Protein AF-A0A6L8KG53-F1 (afdb_monomer_lite)

pLDDT: mean 87.65, std 14.07, range [40.31, 98.44]

Secondary structure (DSSP, 8-state):
----------PPEEEEEETTEEEEESSPPPTTSEEEEEPPPPPPPPPTTHHHHHHHHHHHHHHHHHHHHHHHHHHHHHHHHHHHHHHHHHHHHHHHHHHHHHHHHHHHH--GGGHHHHHHHHHHHHHHHHHHS--

Structure (mmCIF, N/CA/C/O backbone):
data_AF-A0A6L8KG53-F1
#
_entry.id   AF-A0A6L8KG53-F1
#
loop_
_atom_site.group_PDB
_atom_site.id
_atom_site.type_symbol
_atom_site.label_atom_id
_atom_site.label_alt_id
_atom_site.label_comp_id
_atom_site.label_asym_id
_atom_site.label_entity_id
_atom_site.label_seq_id
_atom_site.pdbx_PDB_ins_code
_atom_site.Cartn_x
_atom_site.Cartn_y
_atom_site.Cartn_z
_atom_site.occupancy
_atom_site.B_iso_or_equiv
_atom_site.auth_seq_id
_atom_site.auth_comp_id
_atom_site.auth_asym_id
_atom_site.auth_atom_id
_atom_site.pdbx_PDB_model_num
ATOM 1 N N . MET A 1 1 ? 30.470 -4.915 -11.341 1.00 40.31 1 MET A N 1
ATOM 2 C CA . MET A 1 1 ? 29.392 -5.360 -12.250 1.00 40.31 1 MET A CA 1
ATOM 3 C C . MET A 1 1 ? 30.040 -5.609 -13.603 1.00 40.31 1 MET A C 1
ATOM 5 O O . MET A 1 1 ? 30.378 -4.655 -14.287 1.00 40.31 1 MET A O 1
ATOM 9 N N . ASN A 1 2 ? 30.390 -6.866 -13.885 1.00 41.69 2 ASN A N 1
ATOM 10 C CA . ASN A 1 2 ? 31.218 -7.238 -15.033 1.00 41.69 2 ASN A CA 1
ATOM 11 C C . ASN A 1 2 ? 30.305 -7.420 -16.252 1.00 41.69 2 ASN A C 1
ATOM 13 O O . ASN A 1 2 ? 29.475 -8.327 -16.261 1.00 41.69 2 ASN A O 1
ATOM 17 N N . ILE A 1 3 ? 30.403 -6.527 -17.236 1.00 50.78 3 ILE A N 1
ATOM 18 C CA . ILE A 1 3 ? 29.637 -6.622 -18.482 1.00 50.78 3 ILE A CA 1
ATOM 19 C C . ILE A 1 3 ? 30.263 -7.751 -19.307 1.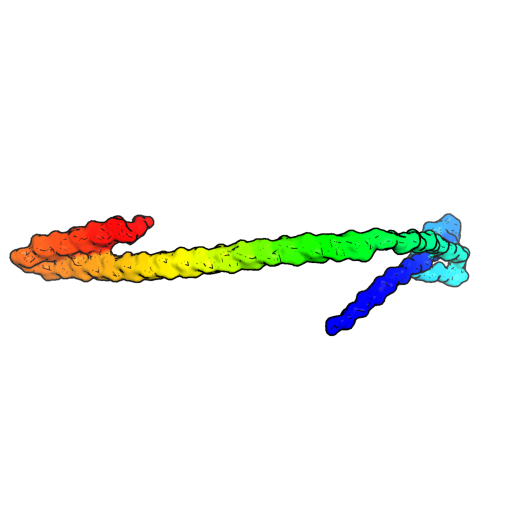00 50.78 3 ILE A C 1
ATOM 21 O O . ILE A 1 3 ? 31.326 -7.582 -19.899 1.00 50.78 3 ILE A O 1
ATOM 25 N N . LEU A 1 4 ? 29.620 -8.920 -19.311 1.00 46.38 4 LEU A N 1
ATOM 26 C CA . LEU A 1 4 ? 29.907 -9.994 -20.258 1.00 46.38 4 LEU A CA 1
ATOM 27 C C . LEU A 1 4 ? 29.432 -9.538 -21.640 1.00 46.38 4 LEU A C 1
ATOM 29 O O . LEU A 1 4 ? 28.239 -9.532 -21.934 1.00 46.38 4 LEU A O 1
ATOM 33 N N . ILE A 1 5 ? 30.381 -9.126 -22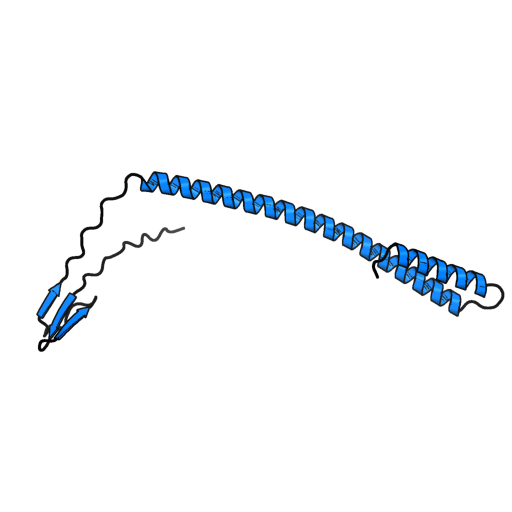.478 1.00 51.16 5 ILE A N 1
ATOM 34 C CA . ILE A 1 5 ? 30.160 -8.971 -23.914 1.00 51.16 5 ILE A CA 1
ATOM 35 C C . ILE A 1 5 ? 29.972 -10.385 -24.469 1.00 51.16 5 ILE A C 1
ATOM 37 O O . ILE A 1 5 ? 30.939 -11.123 -24.645 1.00 51.16 5 ILE A O 1
ATOM 41 N N . VAL A 1 6 ? 28.725 -10.781 -24.718 1.00 45.72 6 VAL A N 1
ATOM 42 C CA . VAL A 1 6 ? 28.437 -11.960 -25.537 1.00 45.72 6 VAL A CA 1
ATOM 43 C C . VAL A 1 6 ? 28.701 -11.548 -26.979 1.00 45.72 6 VAL A C 1
ATOM 45 O O . VAL A 1 6 ? 27.850 -10.955 -27.639 1.00 45.72 6 VAL A O 1
ATOM 48 N N . ALA A 1 7 ? 29.917 -11.804 -27.457 1.00 44.88 7 ALA A N 1
ATOM 49 C CA . ALA A 1 7 ? 30.159 -11.850 -28.887 1.00 44.88 7 ALA A CA 1
ATOM 50 C C . ALA A 1 7 ? 29.280 -12.978 -29.441 1.00 44.88 7 ALA A C 1
ATOM 52 O O . ALA A 1 7 ? 29.453 -14.140 -29.072 1.00 44.88 7 ALA A O 1
ATOM 53 N N . ALA A 1 8 ? 28.304 -12.636 -30.280 1.00 49.50 8 ALA A N 1
ATOM 54 C CA . ALA A 1 8 ? 27.582 -13.622 -31.062 1.00 49.50 8 ALA A CA 1
ATOM 55 C C . ALA A 1 8 ? 28.586 -14.250 -32.038 1.00 49.50 8 ALA A C 1
ATOM 57 O O . ALA A 1 8 ? 28.839 -13.717 -33.116 1.00 49.50 8 ALA A O 1
ATOM 58 N N . LEU A 1 9 ? 29.215 -15.353 -31.633 1.00 49.53 9 LEU A N 1
ATOM 59 C CA . LEU A 1 9 ? 29.895 -16.242 -32.561 1.00 49.53 9 LEU A CA 1
ATOM 60 C C . LEU A 1 9 ? 28.790 -16.825 -33.442 1.00 49.53 9 LEU A C 1
ATOM 62 O O . LEU A 1 9 ? 28.076 -17.732 -33.022 1.00 49.53 9 LEU A O 1
ATOM 66 N N . ALA A 1 10 ? 28.592 -16.252 -34.629 1.00 56.72 10 ALA A N 1
ATOM 67 C CA . ALA A 1 10 ? 27.838 -16.917 -35.677 1.00 56.72 10 ALA A CA 1
ATOM 68 C C . ALA A 1 10 ? 28.544 -18.256 -35.932 1.00 56.72 10 ALA A C 1
ATOM 70 O O . ALA A 1 10 ? 29.658 -18.283 -36.457 1.00 56.72 10 ALA A O 1
ATOM 71 N N . GLY A 1 11 ? 27.954 -19.349 -35.444 1.00 61.41 11 GLY A N 1
ATOM 72 C CA . GLY A 1 11 ? 28.489 -20.688 -35.640 1.00 61.41 11 GLY A CA 1
ATOM 73 C C . GLY A 1 11 ? 28.554 -20.987 -37.133 1.00 61.41 11 GLY A C 1
ATOM 74 O O . GLY A 1 11 ? 27.612 -20.697 -37.869 1.00 61.41 11 GLY A O 1
ATOM 75 N N . ALA A 1 12 ? 29.682 -21.520 -37.593 1.00 70.25 12 ALA A N 1
ATOM 76 C CA . ALA A 1 12 ? 29.793 -22.006 -38.958 1.00 70.25 12 ALA A CA 1
ATOM 77 C C . ALA A 1 12 ? 28.829 -23.191 -39.129 1.00 70.25 12 ALA A C 1
ATOM 79 O O . ALA A 1 12 ? 28.967 -24.195 -38.434 1.00 70.25 12 ALA A O 1
ATOM 80 N N . VAL A 1 13 ? 27.855 -23.074 -40.036 1.00 81.38 13 VAL A N 1
ATOM 81 C CA . VAL A 1 13 ? 26.943 -24.179 -40.353 1.00 81.38 13 VAL A CA 1
ATOM 82 C C . VAL A 1 13 ? 27.619 -25.061 -41.397 1.00 81.38 13 VAL A C 1
ATOM 84 O O . VAL A 1 13 ? 27.896 -24.627 -42.517 1.00 81.38 13 VAL A O 1
ATOM 87 N N . TYR A 1 14 ? 27.889 -26.310 -41.044 1.00 81.81 14 TYR A N 1
ATOM 88 C CA . TYR A 1 14 ? 28.493 -27.294 -41.932 1.00 81.81 14 TYR A CA 1
ATOM 89 C C . TYR A 1 14 ? 27.403 -28.066 -42.665 1.00 81.81 14 TYR A C 1
ATOM 91 O O . TYR A 1 14 ? 26.493 -28.623 -42.053 1.00 81.81 14 TYR A O 1
ATOM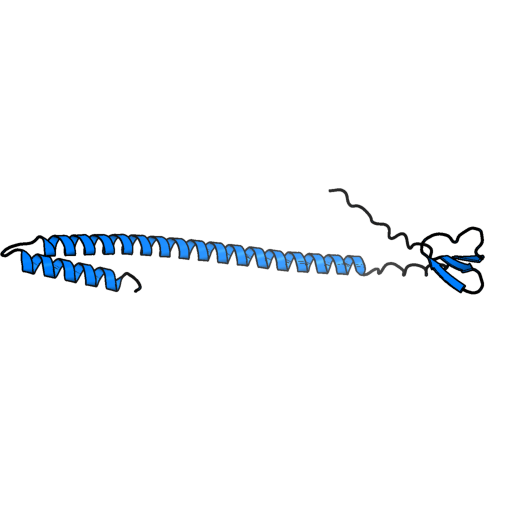 99 N N . LYS A 1 15 ? 27.513 -28.131 -43.990 1.00 85.81 15 LYS A N 1
ATOM 100 C CA . LYS A 1 15 ? 26.722 -29.025 -44.832 1.00 85.81 15 LYS A CA 1
ATOM 101 C C . LYS A 1 15 ? 27.532 -30.296 -45.070 1.00 85.81 15 LYS A C 1
ATOM 103 O O . LYS A 1 15 ? 28.586 -30.244 -45.704 1.00 85.81 15 LYS A O 1
ATOM 108 N N . CYS A 1 16 ? 27.031 -31.422 -44.581 1.00 86.50 16 CYS A N 1
ATOM 109 C CA . CYS A 1 16 ? 27.657 -32.733 -44.690 1.00 86.50 16 CYS A CA 1
ATOM 110 C C . CYS A 1 16 ? 26.882 -33.596 -45.687 1.00 86.50 16 CYS A C 1
ATOM 112 O O . CYS A 1 16 ? 25.663 -33.714 -45.576 1.00 86.50 16 CYS A O 1
ATOM 114 N N . ALA A 1 17 ? 27.572 -34.220 -46.639 1.00 85.06 17 ALA A N 1
ATOM 115 C CA . ALA A 1 17 ? 26.999 -35.229 -47.523 1.00 85.06 17 ALA A CA 1
ATOM 116 C C . ALA A 1 17 ? 27.587 -36.613 -47.203 1.00 85.06 17 ALA A C 1
ATOM 118 O O . ALA A 1 17 ? 28.802 -36.803 -47.284 1.00 85.06 17 ALA A O 1
ATOM 119 N N . VAL A 1 18 ? 26.721 -37.566 -46.843 1.00 83.00 18 VAL A N 1
ATOM 120 C CA . VAL A 1 18 ? 27.062 -38.974 -46.567 1.00 83.00 18 VAL A CA 1
ATOM 121 C C . VAL A 1 18 ? 26.040 -39.863 -47.270 1.00 83.00 18 VAL A C 1
ATOM 123 O O . VAL A 1 18 ? 24.840 -39.667 -47.087 1.00 83.00 18 VAL A O 1
ATOM 126 N N . ASP A 1 19 ? 26.491 -40.804 -48.102 1.00 78.75 19 ASP A N 1
ATOM 127 C CA . ASP A 1 19 ? 25.637 -41.757 -48.838 1.00 78.75 19 ASP A CA 1
ATOM 128 C C . ASP A 1 19 ? 24.461 -41.103 -49.598 1.00 78.75 19 ASP A C 1
ATOM 130 O O . ASP A 1 19 ? 23.336 -41.603 -49.616 1.00 78.75 19 ASP A O 1
ATOM 134 N N . GLY A 1 20 ? 24.699 -39.927 -50.189 1.00 79.44 20 GLY A N 1
ATOM 135 C CA . GLY A 1 20 ? 23.685 -39.157 -50.921 1.00 79.44 20 GLY A CA 1
ATOM 136 C C . GLY A 1 20 ? 22.686 -38.387 -50.043 1.00 79.44 20 GLY A C 1
ATOM 137 O O . GLY A 1 20 ? 21.828 -37.687 -50.579 1.00 79.44 20 GLY A O 1
ATOM 138 N N . LYS A 1 21 ? 22.798 -38.457 -48.709 1.00 82.06 21 LYS A N 1
ATOM 139 C CA . LYS A 1 21 ? 22.000 -37.666 -47.759 1.00 82.06 21 LYS A CA 1
ATOM 140 C C . LYS A 1 21 ? 22.762 -36.418 -47.328 1.00 82.06 21 LYS A C 1
ATOM 142 O O . LYS A 1 21 ? 23.936 -36.495 -46.976 1.00 82.06 21 LYS A O 1
ATOM 147 N N . ILE A 1 22 ? 22.073 -35.279 -47.333 1.00 86.75 22 ILE A N 1
ATOM 148 C CA . ILE A 1 22 ? 22.611 -33.988 -46.894 1.00 86.75 22 ILE A CA 1
ATOM 149 C C . ILE A 1 22 ? 22.090 -33.691 -45.487 1.00 86.75 22 ILE A C 1
ATOM 151 O O . ILE A 1 22 ? 20.879 -33.674 -45.273 1.00 86.75 22 ILE A O 1
ATOM 155 N N . SER A 1 23 ? 22.992 -33.417 -44.550 1.00 82.44 23 SER A N 1
ATOM 156 C CA . SER A 1 23 ? 22.675 -32.923 -43.209 1.00 82.44 23 SER A CA 1
ATOM 157 C C . SER A 1 23 ? 23.374 -31.591 -42.945 1.00 82.44 23 SER A C 1
ATOM 159 O O . SER A 1 23 ? 24.448 -31.319 -43.482 1.00 82.44 23 SER A O 1
ATOM 161 N N . TYR A 1 24 ? 22.743 -30.744 -42.134 1.00 85.00 24 TYR A N 1
ATOM 162 C CA . TYR A 1 24 ? 23.301 -29.468 -41.689 1.00 85.00 24 TYR A CA 1
ATOM 163 C C . TYR A 1 24 ? 23.559 -29.552 -40.188 1.00 85.00 24 TYR A C 1
ATOM 165 O O . TYR A 1 24 ? 22.720 -30.068 -39.450 1.00 85.00 24 TYR A O 1
ATOM 173 N N . SER A 1 25 ? 24.729 -29.102 -39.753 1.00 78.50 25 SER A N 1
ATOM 174 C CA . SER A 1 25 ? 25.190 -29.245 -38.375 1.00 78.50 25 SER A CA 1
ATOM 175 C C . SER A 1 25 ? 26.048 -28.052 -37.978 1.00 78.50 25 SER A C 1
ATOM 177 O O . SER A 1 25 ? 26.837 -27.566 -38.783 1.00 78.50 25 SER A O 1
ATOM 179 N N . ASP A 1 26 ? 25.950 -27.633 -36.719 1.00 78.56 26 ASP A N 1
ATOM 180 C CA . ASP A 1 26 ? 26.851 -26.634 -36.124 1.00 78.56 26 ASP A CA 1
ATOM 181 C C . ASP A 1 26 ? 28.180 -27.260 -35.649 1.00 78.56 26 ASP A C 1
ATOM 183 O O . ASP A 1 26 ? 29.081 -26.580 -35.161 1.00 78.56 26 ASP A O 1
ATOM 187 N N . VAL A 1 27 ? 28.310 -28.582 -35.799 1.00 80.00 27 VAL A N 1
ATOM 188 C CA . VAL A 1 27 ? 29.513 -29.376 -35.519 1.00 80.00 27 VAL A CA 1
ATOM 189 C C . VAL A 1 27 ? 30.149 -29.817 -36.845 1.00 80.00 27 VAL A C 1
ATOM 191 O O . VAL A 1 27 ? 29.399 -30.225 -37.741 1.00 80.00 27 VAL A O 1
ATOM 194 N N . PRO A 1 28 ? 31.494 -29.791 -36.980 1.00 80.81 28 PRO A N 1
ATOM 195 C CA . PRO A 1 28 ? 32.187 -30.270 -38.173 1.00 80.81 28 PRO A CA 1
ATOM 196 C C . PRO A 1 28 ? 31.760 -31.683 -38.583 1.00 80.81 28 PRO A C 1
ATOM 198 O O . PRO A 1 28 ? 31.539 -32.552 -37.738 1.00 80.81 28 PRO A O 1
ATOM 201 N N . CYS A 1 29 ? 31.664 -31.921 -39.891 1.00 82.62 29 CYS A N 1
ATOM 202 C CA . CYS A 1 29 ? 31.292 -33.226 -40.425 1.00 82.62 29 CYS A CA 1
ATOM 203 C C . CYS A 1 29 ? 32.308 -34.312 -40.032 1.00 82.62 29 CYS A C 1
ATOM 205 O O . CYS A 1 29 ? 33.506 -34.049 -39.924 1.00 82.62 29 CYS A O 1
ATOM 207 N N . ALA A 1 30 ? 31.838 -35.552 -39.872 1.00 80.12 30 ALA A N 1
ATOM 208 C CA . ALA A 1 30 ? 32.717 -36.705 -39.685 1.00 80.12 30 ALA A CA 1
ATOM 209 C C . ALA A 1 30 ? 33.688 -36.855 -40.874 1.00 80.12 30 ALA A C 1
ATOM 211 O O . ALA A 1 30 ? 33.335 -36.526 -42.004 1.00 80.12 30 ALA A O 1
ATOM 212 N N . ALA A 1 31 ? 34.887 -37.399 -40.639 1.00 74.12 31 ALA A N 1
ATOM 213 C CA . ALA A 1 31 ? 35.951 -37.496 -41.650 1.00 74.12 31 ALA A 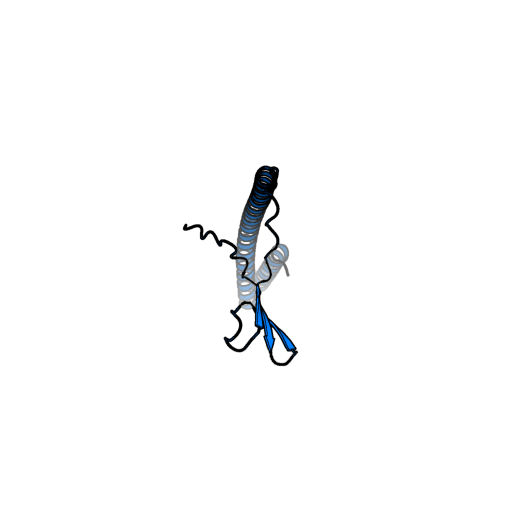CA 1
ATOM 214 C C . ALA A 1 31 ? 35.572 -38.296 -42.915 1.00 74.12 31 ALA A C 1
ATOM 216 O O . ALA A 1 31 ? 36.233 -38.170 -43.940 1.00 74.12 31 ALA A O 1
ATOM 217 N N . SER A 1 32 ? 34.516 -39.114 -42.853 1.00 72.00 32 SER A N 1
ATOM 218 C CA . SER A 1 32 ? 33.984 -39.884 -43.982 1.00 72.00 32 SER A CA 1
ATOM 219 C C . SER A 1 32 ? 32.965 -39.119 -44.841 1.00 72.00 32 SER A C 1
ATOM 221 O O . SER A 1 32 ? 32.517 -39.641 -45.858 1.00 72.00 32 SER A O 1
ATOM 223 N N . ALA A 1 33 ? 32.575 -37.906 -44.442 1.00 75.12 33 ALA A N 1
ATOM 224 C CA . ALA A 1 33 ? 31.577 -37.087 -45.119 1.00 75.12 33 ALA A CA 1
ATOM 225 C C . ALA A 1 33 ? 32.221 -36.032 -46.029 1.00 75.12 33 ALA A C 1
ATOM 227 O O . ALA A 1 33 ? 33.228 -35.419 -45.675 1.00 75.12 33 ALA A O 1
ATOM 228 N N . THR A 1 34 ? 31.595 -35.732 -47.171 1.00 76.88 34 THR A N 1
ATOM 229 C CA . THR A 1 34 ? 31.962 -34.539 -47.951 1.00 76.88 34 THR A CA 1
ATOM 230 C C . THR A 1 34 ? 31.393 -33.302 -47.255 1.00 76.88 34 THR A C 1
ATOM 232 O O . THR A 1 34 ? 30.175 -33.169 -47.133 1.00 76.88 34 THR A O 1
ATOM 235 N N . ALA A 1 35 ? 32.267 -32.417 -46.774 1.00 78.88 35 ALA A N 1
ATOM 236 C CA . ALA A 1 35 ? 31.897 -31.239 -45.995 1.00 78.88 35 ALA A CA 1
ATOM 237 C C . ALA A 1 35 ? 32.045 -29.951 -46.814 1.00 78.88 35 ALA A C 1
ATOM 239 O O . ALA A 1 35 ? 33.076 -29.726 -47.445 1.00 78.88 35 ALA A O 1
ATOM 240 N N . SER A 1 36 ? 31.047 -29.072 -46.747 1.00 76.62 36 SER A N 1
ATOM 241 C CA . SER A 1 36 ? 31.170 -27.677 -47.179 1.00 76.62 36 SER A CA 1
ATOM 242 C C . SER A 1 36 ? 30.669 -26.756 -46.075 1.00 76.62 36 SER A C 1
ATOM 244 O O . SER A 1 36 ? 29.549 -26.932 -45.591 1.00 76.62 36 SER A O 1
ATOM 246 N N . THR A 1 37 ? 31.475 -25.773 -45.688 1.00 78.12 37 THR A N 1
ATOM 247 C CA . THR A 1 37 ? 31.066 -24.744 -44.729 1.00 78.12 37 THR A CA 1
ATOM 248 C C . THR A 1 37 ? 30.187 -23.719 -45.431 1.00 78.12 37 THR A C 1
ATOM 250 O O . THR A 1 37 ? 30.560 -23.204 -46.484 1.00 78.12 37 THR A O 1
ATOM 253 N N . LEU A 1 38 ? 29.020 -23.424 -44.862 1.00 77.00 38 LEU A N 1
ATOM 254 C CA . LEU A 1 38 ? 28.213 -22.297 -45.308 1.00 77.00 38 LEU A CA 1
ATOM 255 C C . LEU A 1 38 ? 28.808 -21.015 -44.728 1.00 77.00 38 LEU A C 1
ATOM 257 O O . LEU A 1 38 ? 28.944 -20.887 -43.509 1.00 77.00 38 LEU A O 1
ATOM 261 N N . GLU A 1 39 ? 29.155 -20.066 -45.594 1.00 75.62 39 GLU A N 1
ATOM 262 C CA . GLU A 1 39 ? 29.535 -18.731 -45.143 1.00 75.62 39 GLU A CA 1
ATOM 263 C C . GLU A 1 39 ? 28.321 -18.034 -44.531 1.00 75.62 39 GLU A C 1
ATOM 265 O O . GLU A 1 39 ? 27.253 -17.937 -45.144 1.00 75.62 39 GLU A O 1
ATOM 270 N N . ALA A 1 40 ? 28.490 -17.547 -43.303 1.00 73.94 40 ALA A N 1
ATOM 271 C CA . ALA A 1 40 ? 27.511 -16.661 -42.706 1.00 73.94 40 ALA A CA 1
ATOM 272 C C . ALA A 1 40 ? 27.500 -15.338 -43.491 1.00 73.94 40 ALA A C 1
ATOM 274 O O . ALA A 1 40 ? 28.572 -14.812 -43.811 1.00 73.94 40 ALA A O 1
ATOM 275 N N . PRO A 1 41 ? 26.318 -14.775 -43.795 1.00 78.31 41 PRO A N 1
ATOM 276 C CA . PRO A 1 41 ? 26.248 -13.470 -44.431 1.00 78.31 41 PRO A CA 1
ATOM 277 C C . PRO A 1 41 ? 26.934 -12.426 -43.546 1.00 78.31 41 PRO A C 1
ATOM 279 O O . PRO A 1 41 ? 26.826 -12.468 -42.317 1.00 78.31 41 PRO A O 1
ATOM 282 N N . ALA A 1 42 ? 27.636 -11.482 -44.177 1.00 79.50 42 ALA A N 1
ATOM 283 C CA . ALA A 1 42 ? 28.286 -10.393 -43.462 1.00 79.50 42 ALA A CA 1
ATOM 284 C C . ALA A 1 42 ? 27.264 -9.637 -42.601 1.00 79.50 42 ALA A C 1
ATOM 286 O O . ALA A 1 42 ? 26.144 -9.359 -43.041 1.00 79.50 42 ALA A O 1
ATOM 287 N N . ALA A 1 43 ? 27.657 -9.304 -41.370 1.00 79.19 43 ALA A N 1
ATOM 288 C CA . ALA A 1 43 ? 26.811 -8.517 -40.489 1.00 79.19 43 ALA A CA 1
ATOM 289 C C . ALA A 1 43 ? 26.468 -7.169 -41.155 1.00 79.19 43 ALA A C 1
ATOM 291 O O . ALA A 1 43 ? 27.337 -6.562 -41.792 1.00 79.19 43 ALA A O 1
ATOM 292 N N . PRO A 1 44 ? 25.221 -6.684 -41.015 1.00 83.69 44 PRO A N 1
ATOM 293 C CA . PRO A 1 44 ? 24.851 -5.379 -41.537 1.00 83.69 44 PRO A CA 1
ATOM 294 C C . PRO A 1 44 ? 25.689 -4.277 -40.868 1.00 83.69 44 PRO A C 1
ATOM 296 O O . PRO A 1 44 ? 26.095 -4.426 -39.709 1.00 83.69 44 PRO A O 1
ATOM 299 N N . PRO A 1 45 ? 25.949 -3.160 -41.571 1.00 84.06 45 PRO A N 1
ATOM 300 C CA . PRO A 1 45 ? 26.690 -2.047 -40.998 1.00 84.06 45 PRO A CA 1
ATOM 301 C C . PRO A 1 45 ? 25.948 -1.475 -39.779 1.00 84.06 45 PRO A C 1
ATOM 303 O O . PRO A 1 45 ? 24.714 -1.498 -39.738 1.00 84.06 45 PRO A O 1
ATOM 306 N N . PRO A 1 46 ? 26.680 -0.949 -38.781 1.00 83.25 46 PRO A N 1
ATOM 307 C CA . PRO A 1 46 ? 26.065 -0.386 -37.589 1.00 83.25 46 PRO A CA 1
ATOM 308 C C . PRO A 1 46 ? 25.173 0.806 -37.953 1.00 83.25 46 PRO A C 1
ATOM 310 O O . PRO A 1 46 ? 25.592 1.704 -38.683 1.00 83.25 46 PRO A O 1
ATOM 313 N N . ASP A 1 47 ? 23.953 0.830 -37.412 1.00 88.19 47 ASP A N 1
ATOM 314 C CA . ASP A 1 47 ? 23.039 1.960 -37.585 1.00 88.19 47 ASP A CA 1
ATOM 315 C C . ASP A 1 47 ? 23.591 3.200 -36.849 1.00 88.19 47 ASP A C 1
ATOM 317 O O . ASP A 1 47 ? 23.708 3.180 -35.616 1.00 88.19 47 ASP A O 1
ATOM 321 N N . PRO A 1 48 ? 23.897 4.307 -37.555 1.00 88.12 48 PRO A N 1
ATOM 322 C CA . PRO A 1 48 ? 24.399 5.525 -36.923 1.00 88.12 48 PRO A CA 1
ATOM 323 C C . PRO A 1 48 ? 23.387 6.152 -35.948 1.00 88.12 48 PRO A C 1
ATOM 325 O O . PRO A 1 48 ? 23.780 6.876 -35.031 1.00 88.12 48 PRO A O 1
ATOM 328 N N . ALA A 1 49 ? 22.087 5.869 -36.098 1.00 92.00 49 ALA A N 1
ATOM 329 C CA . ALA A 1 49 ? 21.036 6.365 -35.214 1.00 92.00 49 ALA A CA 1
ATOM 330 C C . ALA A 1 49 ? 20.830 5.505 -33.954 1.00 92.00 49 ALA A C 1
ATOM 332 O O . ALA A 1 49 ? 20.144 5.954 -33.025 1.00 92.00 49 ALA A O 1
ATOM 333 N N . ALA A 1 50 ? 21.441 4.318 -33.866 1.00 90.38 50 ALA A N 1
ATOM 334 C CA . ALA A 1 50 ? 21.224 3.369 -32.773 1.00 90.38 50 ALA A CA 1
ATOM 335 C C . ALA A 1 50 ? 21.505 3.990 -31.395 1.00 90.38 50 ALA A C 1
ATOM 337 O O . ALA A 1 50 ? 20.700 3.863 -30.471 1.00 90.38 50 ALA A O 1
ATOM 338 N N . GLY A 1 51 ? 22.599 4.749 -31.267 1.00 92.94 51 GLY A N 1
ATOM 339 C CA . GLY A 1 51 ? 22.953 5.426 -30.016 1.00 92.94 51 GLY A CA 1
ATOM 340 C C . GLY A 1 51 ? 21.944 6.505 -29.604 1.00 92.94 51 GLY A C 1
ATOM 341 O O . GLY A 1 51 ? 21.595 6.618 -28.428 1.00 92.94 51 GLY A O 1
ATOM 342 N N . ALA A 1 52 ? 21.427 7.280 -30.562 1.00 94.38 52 ALA A N 1
ATOM 343 C CA . ALA A 1 52 ? 20.408 8.296 -30.295 1.00 94.38 52 ALA A CA 1
ATOM 344 C C . ALA A 1 52 ? 19.066 7.659 -29.906 1.00 94.38 52 ALA A C 1
ATOM 346 O O . ALA A 1 52 ? 18.395 8.122 -28.981 1.00 94.38 52 ALA A O 1
ATOM 347 N N . THR A 1 53 ? 18.689 6.569 -30.576 1.00 95.31 53 THR A N 1
ATOM 348 C CA . THR A 1 53 ? 17.492 5.788 -30.251 1.00 95.31 53 THR A CA 1
ATOM 349 C C . THR A 1 53 ? 17.586 5.173 -28.859 1.00 95.31 53 THR A C 1
ATOM 351 O O . THR A 1 53 ? 16.652 5.343 -28.077 1.00 95.31 53 THR A O 1
ATOM 354 N N . LEU A 1 54 ? 18.725 4.577 -28.498 1.00 95.88 54 LEU A N 1
ATOM 355 C CA . LEU A 1 54 ? 18.943 4.023 -27.162 1.00 95.88 54 LEU A CA 1
ATOM 356 C C . LEU A 1 54 ? 18.801 5.094 -26.072 1.00 95.88 54 LEU A C 1
ATOM 358 O O . LEU A 1 54 ? 18.081 4.891 -25.098 1.00 95.88 54 LEU A O 1
ATOM 362 N N . ARG A 1 55 ? 19.410 6.273 -26.255 1.00 96.75 55 ARG A N 1
ATOM 363 C CA . ARG A 1 55 ? 19.281 7.387 -25.296 1.00 96.75 55 ARG A CA 1
ATOM 364 C C . ARG A 1 55 ? 17.834 7.858 -25.137 1.00 96.75 55 ARG A C 1
ATOM 366 O O . ARG A 1 55 ? 17.409 8.174 -24.026 1.00 96.75 55 ARG A O 1
ATOM 373 N N . ARG A 1 56 ? 17.058 7.900 -26.228 1.00 97.12 56 ARG A N 1
ATOM 374 C CA . ARG A 1 56 ? 15.621 8.228 -26.170 1.00 97.12 56 ARG A CA 1
ATOM 375 C C . ARG A 1 56 ? 14.837 7.179 -25.386 1.00 97.12 56 ARG A C 1
ATOM 377 O O . ARG A 1 56 ? 14.037 7.556 -24.534 1.00 97.12 56 ARG A O 1
ATOM 384 N N . GLN A 1 57 ? 15.092 5.898 -25.640 1.00 97.44 57 GLN A N 1
ATOM 385 C CA . GLN A 1 57 ? 14.443 4.793 -24.932 1.00 97.44 57 GLN A CA 1
ATOM 386 C C . GLN A 1 57 ? 14.776 4.808 -23.436 1.00 97.44 57 GLN A C 1
ATOM 388 O O . GLN A 1 57 ? 13.872 4.707 -22.615 1.00 97.44 57 GLN A O 1
ATOM 393 N N . GLN A 1 58 ? 16.043 5.030 -23.074 1.00 98.12 58 GLN A N 1
ATOM 394 C CA . GLN A 1 58 ? 16.472 5.176 -21.678 1.00 98.12 58 GLN A CA 1
ATOM 395 C C . GLN A 1 58 ? 15.741 6.329 -20.987 1.00 98.12 58 GLN A C 1
ATOM 397 O O . GLN A 1 58 ? 15.149 6.141 -19.930 1.00 98.12 58 GLN A O 1
ATOM 402 N N . LYS A 1 59 ? 15.675 7.504 -21.627 1.00 98.12 59 LYS A N 1
ATOM 403 C CA . LYS A 1 59 ? 14.939 8.649 -21.076 1.00 98.12 59 LYS A CA 1
ATOM 404 C C . LYS A 1 59 ? 13.453 8.338 -20.878 1.00 98.12 59 LYS A C 1
ATOM 406 O O . LYS A 1 59 ? 12.870 8.763 -19.886 1.00 98.12 59 LYS A O 1
ATOM 411 N N . GLN A 1 60 ? 12.824 7.628 -21.813 1.00 98.12 60 GLN A N 1
ATOM 412 C CA . GLN A 1 60 ? 11.424 7.217 -21.676 1.00 98.12 60 GLN A CA 1
ATOM 413 C C . GLN A 1 60 ? 11.239 6.230 -20.519 1.00 98.12 60 GLN A C 1
ATOM 415 O O . GLN A 1 60 ? 10.318 6.406 -19.724 1.00 98.12 60 GLN A O 1
ATOM 420 N N . ALA A 1 61 ? 12.132 5.247 -20.386 1.00 98.12 61 ALA A N 1
ATOM 421 C CA . ALA A 1 61 ? 12.116 4.299 -19.280 1.00 98.12 61 ALA A CA 1
ATOM 422 C C . ALA A 1 61 ? 12.260 5.014 -17.926 1.00 98.12 61 ALA A C 1
ATOM 424 O O . ALA A 1 61 ? 11.432 4.805 -17.042 1.00 98.12 61 ALA A O 1
ATOM 425 N N . ASP A 1 62 ? 13.215 5.939 -17.800 1.00 98.38 62 ASP A N 1
ATOM 426 C CA . ASP A 1 62 ? 13.425 6.726 -16.580 1.00 98.38 62 ASP A CA 1
ATOM 427 C C . ASP A 1 62 ? 12.198 7.570 -16.214 1.00 98.38 62 ASP A C 1
ATOM 429 O O . ASP A 1 62 ? 11.853 7.721 -15.041 1.00 98.38 62 ASP A O 1
ATOM 433 N N . MET A 1 63 ? 11.526 8.146 -17.215 1.00 98.25 63 MET A N 1
ATOM 434 C CA . MET A 1 63 ? 10.307 8.928 -17.001 1.00 98.25 63 MET A CA 1
ATOM 435 C C . MET A 1 63 ? 9.154 8.057 -16.502 1.00 98.25 63 MET A C 1
ATOM 437 O O . MET A 1 63 ? 8.443 8.463 -15.58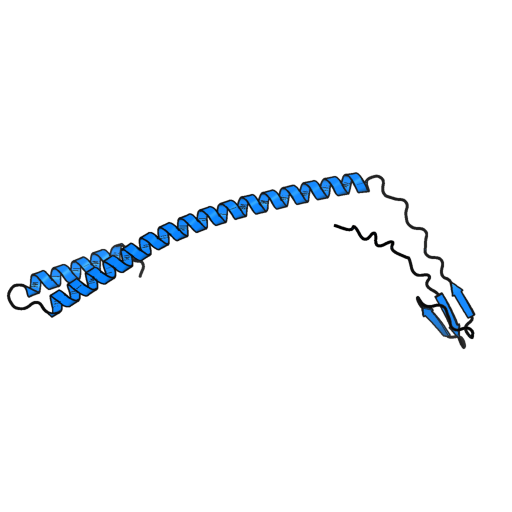1 1.00 98.25 63 MET A O 1
ATOM 441 N N . LEU A 1 64 ? 8.977 6.868 -17.083 1.00 98.38 64 LEU A N 1
ATOM 442 C CA . LEU A 1 64 ? 7.958 5.914 -16.646 1.00 98.38 64 LEU A CA 1
ATOM 443 C C . LEU A 1 64 ? 8.240 5.416 -15.229 1.00 98.38 64 LEU A C 1
ATOM 445 O O . LEU A 1 64 ? 7.318 5.348 -14.419 1.00 98.38 64 LEU A O 1
ATOM 449 N N . GLU A 1 65 ? 9.499 5.132 -14.911 1.00 98.38 65 GLU A N 1
ATOM 450 C CA . GLU A 1 65 ? 9.888 4.664 -13.585 1.00 98.38 65 GLU A CA 1
ATOM 451 C C . GLU A 1 65 ? 9.646 5.729 -12.516 1.00 98.38 65 GLU A C 1
ATOM 453 O O . GLU A 1 65 ? 8.970 5.479 -11.520 1.00 98.38 65 GLU A O 1
ATOM 458 N N . LYS A 1 66 ? 10.067 6.973 -12.770 1.00 98.19 66 LYS A N 1
ATOM 459 C CA . LYS A 1 66 ? 9.771 8.101 -11.873 1.00 98.19 66 LYS A CA 1
ATOM 460 C C . LYS A 1 66 ? 8.270 8.306 -11.678 1.00 98.19 66 LYS A C 1
ATOM 462 O O . LYS A 1 66 ? 7.832 8.630 -10.575 1.00 98.19 66 LYS A O 1
ATOM 467 N N . ALA A 1 67 ? 7.477 8.136 -12.736 1.00 98.06 67 ALA A N 1
ATOM 468 C CA . ALA A 1 67 ? 6.026 8.236 -12.645 1.00 98.06 67 ALA A CA 1
ATOM 469 C C . ALA A 1 67 ? 5.418 7.106 -11.800 1.00 98.06 67 ALA A C 1
ATOM 471 O O . ALA A 1 67 ? 4.477 7.370 -11.051 1.00 98.06 67 ALA A O 1
ATOM 472 N N . ARG A 1 68 ? 5.954 5.878 -11.885 1.00 98.44 68 ARG A N 1
ATOM 473 C CA . ARG A 1 68 ? 5.540 4.762 -11.022 1.00 98.44 68 ARG A CA 1
ATOM 474 C C . ARG A 1 68 ? 5.857 5.051 -9.565 1.00 98.44 68 ARG A C 1
ATOM 476 O O . ARG A 1 68 ? 4.924 5.152 -8.782 1.00 98.44 68 ARG A O 1
ATOM 483 N N . LEU A 1 69 ? 7.118 5.333 -9.244 1.00 98.44 69 LEU A N 1
ATOM 484 C CA . LEU A 1 69 ? 7.547 5.599 -7.869 1.00 98.44 69 LEU A CA 1
ATOM 485 C C . LEU A 1 69 ? 6.746 6.735 -7.218 1.00 98.44 69 LEU A C 1
ATOM 487 O O . LEU A 1 69 ? 6.322 6.626 -6.073 1.00 98.44 69 LEU A O 1
ATOM 491 N N . LYS A 1 70 ? 6.463 7.809 -7.965 1.00 98.12 70 LYS A N 1
ATOM 492 C CA . LYS A 1 70 ? 5.656 8.932 -7.463 1.00 98.12 70 LYS A CA 1
ATOM 493 C C . LYS A 1 70 ? 4.202 8.549 -7.174 1.00 98.12 70 LYS A C 1
ATOM 495 O O . LYS A 1 70 ? 3.582 9.143 -6.290 1.00 98.12 70 LYS A O 1
ATOM 500 N N . ARG A 1 71 ? 3.619 7.647 -7.966 1.00 98.06 71 ARG A N 1
ATOM 501 C CA . ARG A 1 71 ? 2.262 7.146 -7.726 1.00 98.06 71 ARG A CA 1
ATOM 502 C C . ARG A 1 71 ? 2.266 6.222 -6.513 1.00 98.06 71 ARG A C 1
ATOM 504 O O . ARG A 1 71 ? 1.452 6.429 -5.624 1.00 98.06 71 ARG A O 1
ATOM 511 N N . ASP A 1 72 ? 3.222 5.308 -6.448 1.00 97.75 72 ASP A N 1
ATOM 512 C CA . ASP A 1 72 ? 3.330 4.332 -5.368 1.00 97.75 72 ASP A CA 1
ATOM 513 C C . ASP A 1 72 ? 3.558 5.040 -4.014 1.00 97.75 72 ASP A C 1
ATOM 515 O O . ASP A 1 72 ? 2.882 4.731 -3.039 1.00 97.75 72 ASP A O 1
ATOM 519 N N . GLU A 1 73 ? 4.383 6.097 -3.964 1.00 98.06 73 GLU A N 1
ATOM 520 C CA . GLU A 1 73 ? 4.556 6.934 -2.761 1.00 98.06 73 GLU A CA 1
ATOM 521 C C . GLU A 1 73 ? 3.242 7.612 -2.324 1.00 98.06 73 GLU A C 1
ATOM 523 O O . GLU A 1 73 ? 2.949 7.739 -1.132 1.00 98.06 73 GLU A O 1
ATOM 528 N N . ARG A 1 74 ? 2.424 8.075 -3.279 1.00 97.88 74 ARG A N 1
ATOM 529 C CA . ARG A 1 74 ? 1.116 8.678 -2.971 1.00 97.88 74 ARG A CA 1
ATOM 530 C C . ARG A 1 74 ? 0.147 7.638 -2.433 1.00 97.88 74 ARG A C 1
ATOM 532 O O . ARG A 1 74 ? -0.470 7.883 -1.401 1.00 97.88 74 ARG A O 1
ATOM 539 N N . GLU A 1 75 ? 0.059 6.492 -3.096 1.00 98.06 75 GLU A N 1
ATOM 540 C CA . GLU A 1 75 ? -0.796 5.382 -2.682 1.00 98.06 75 GLU A CA 1
ATOM 541 C C . GLU A 1 75 ? -0.405 4.869 -1.292 1.00 98.06 75 GLU A C 1
ATOM 543 O O . GLU A 1 75 ? -1.279 4.689 -0.447 1.00 98.06 75 GLU A O 1
ATOM 548 N N . GLU A 1 76 ? 0.890 4.731 -0.998 1.00 98.00 76 GLU A N 1
ATOM 549 C CA . GLU A 1 76 ? 1.372 4.328 0.326 1.00 98.00 76 GLU A CA 1
ATOM 550 C C . GLU A 1 76 ? 0.987 5.351 1.401 1.00 98.00 76 GLU A C 1
ATOM 552 O O . GLU A 1 76 ? 0.497 4.994 2.477 1.00 98.00 76 GLU A O 1
ATOM 557 N N . ARG A 1 77 ? 1.149 6.647 1.113 1.00 97.75 77 ARG A N 1
ATOM 558 C CA . ARG A 1 77 ? 0.758 7.713 2.042 1.00 97.75 77 ARG A CA 1
ATOM 559 C C . ARG A 1 77 ? -0.743 7.740 2.307 1.00 97.75 77 ARG A C 1
ATOM 561 O O . ARG A 1 77 ? -1.145 7.968 3.452 1.00 97.75 77 ARG A O 1
ATOM 568 N N . ASP A 1 78 ? -1.557 7.543 1.279 1.00 97.88 78 ASP A N 1
ATOM 569 C CA . ASP A 1 78 ? -3.013 7.543 1.397 1.00 97.88 78 ASP A CA 1
ATOM 570 C C . ASP A 1 78 ? -3.496 6.279 2.121 1.00 97.88 78 ASP A C 1
ATOM 572 O O . ASP A 1 78 ? -4.301 6.372 3.052 1.00 97.88 78 ASP A O 1
ATOM 576 N N . ALA A 1 79 ? -2.909 5.119 1.815 1.00 97.94 79 ALA A N 1
ATOM 577 C CA . ALA A 1 79 ? -3.144 3.872 2.535 1.00 97.94 79 ALA A CA 1
ATOM 578 C C . ALA A 1 79 ? -2.760 3.989 4.019 1.00 97.94 79 ALA A C 1
ATOM 580 O O . ALA A 1 79 ? -3.520 3.565 4.890 1.00 97.94 79 ALA A O 1
ATOM 581 N N . ALA A 1 80 ? -1.629 4.624 4.339 1.00 97.88 80 ALA A N 1
ATOM 582 C CA . ALA A 1 80 ? -1.206 4.846 5.719 1.00 97.88 80 ALA A CA 1
ATOM 583 C C . ALA A 1 80 ? -2.166 5.770 6.488 1.00 97.88 80 ALA A C 1
ATOM 585 O O . ALA A 1 80 ? -2.404 5.556 7.680 1.00 97.88 80 ALA A O 1
ATOM 586 N N . ARG A 1 81 ? -2.735 6.791 5.832 1.00 97.62 81 ARG A N 1
ATOM 587 C CA . ARG A 1 81 ? -3.767 7.662 6.425 1.00 97.62 81 ARG A CA 1
ATOM 588 C C . ARG A 1 81 ? -5.053 6.884 6.682 1.00 97.62 81 ARG A C 1
ATOM 590 O O . ARG A 1 81 ? -5.500 6.833 7.824 1.00 97.62 81 ARG A O 1
ATOM 597 N N . ALA A 1 82 ? -5.559 6.185 5.669 1.00 97.62 82 ALA A N 1
ATOM 598 C CA . ALA A 1 82 ? -6.752 5.353 5.794 1.00 97.62 82 ALA A CA 1
ATOM 599 C C . ALA A 1 82 ? -6.596 4.277 6.885 1.00 97.62 82 ALA A C 1
ATOM 601 O O . ALA A 1 82 ? -7.513 4.043 7.671 1.00 97.62 82 ALA A O 1
ATOM 602 N N . ALA A 1 83 ? -5.416 3.658 6.998 1.00 97.31 83 ALA A N 1
ATOM 603 C CA . ALA A 1 83 ? -5.124 2.673 8.035 1.00 97.31 83 ALA A CA 1
ATOM 604 C C . ALA A 1 83 ? -5.162 3.274 9.450 1.00 97.31 83 ALA A C 1
ATOM 606 O O . ALA A 1 83 ? -5.667 2.626 10.374 1.00 97.31 83 ALA A O 1
ATOM 607 N N . LYS A 1 84 ? -4.656 4.504 9.629 1.00 97.75 84 LYS A N 1
ATOM 608 C CA . LYS A 1 84 ? -4.717 5.231 10.907 1.00 97.75 84 LYS A CA 1
ATOM 609 C C . LYS A 1 84 ? -6.154 5.569 11.283 1.00 97.75 84 LYS A C 1
ATOM 611 O O . LYS A 1 84 ? -6.561 5.255 12.401 1.00 97.75 84 LYS A O 1
ATOM 616 N N . ASP A 1 85 ? -6.923 6.124 10.354 1.00 96.56 85 ASP A N 1
ATOM 617 C CA . ASP A 1 85 ? -8.320 6.496 10.593 1.00 96.56 85 ASP A CA 1
ATOM 618 C C . ASP A 1 85 ? -9.164 5.258 10.920 1.00 96.56 85 ASP A C 1
ATOM 620 O O . ASP A 1 85 ? -9.890 5.228 11.916 1.00 96.56 85 ASP A O 1
ATOM 624 N N . ALA A 1 86 ? -8.965 4.167 10.175 1.00 95.62 86 ALA A N 1
ATOM 625 C CA . ALA A 1 86 ? -9.606 2.891 10.460 1.00 95.62 86 ALA A CA 1
ATOM 626 C C . ALA A 1 86 ? -9.195 2.324 11.832 1.00 95.62 86 ALA A C 1
ATOM 628 O O . ALA A 1 86 ? -10.024 1.747 12.533 1.00 95.62 86 ALA A O 1
ATOM 629 N N . ALA A 1 87 ? -7.937 2.486 12.256 1.00 96.31 87 ALA A N 1
ATOM 630 C CA . ALA A 1 87 ? -7.493 2.051 13.580 1.00 96.31 87 ALA A CA 1
ATOM 631 C C . ALA A 1 87 ? -8.138 2.864 14.711 1.00 96.31 87 ALA A C 1
ATOM 633 O O . ALA A 1 87 ? -8.515 2.286 15.733 1.00 96.31 87 ALA A O 1
ATOM 634 N N . VAL A 1 88 ? -8.291 4.180 14.536 1.00 96.38 88 VAL A N 1
ATOM 635 C CA . VAL A 1 88 ? -9.007 5.041 15.488 1.00 96.38 88 VAL A CA 1
ATOM 636 C C . VAL A 1 88 ? -10.475 4.630 15.571 1.00 96.38 88 VAL A C 1
ATOM 638 O O . VAL A 1 88 ? -10.983 4.433 16.677 1.00 96.38 88 VAL A O 1
ATOM 641 N N . GLN A 1 89 ? -11.128 4.408 14.427 1.00 95.25 89 GLN A N 1
ATOM 642 C CA . GLN A 1 89 ? -12.529 3.994 14.398 1.00 95.25 89 GLN A CA 1
ATOM 643 C C . GLN A 1 89 ? -12.740 2.634 15.065 1.00 95.25 89 GLN A C 1
ATOM 645 O O . GLN A 1 89 ? -13.634 2.492 15.898 1.00 95.25 89 GLN A O 1
ATOM 650 N N . ARG A 1 90 ? -11.875 1.650 14.780 1.00 94.81 90 ARG A N 1
ATOM 651 C CA . ARG A 1 90 ? -11.910 0.338 15.447 1.00 94.81 90 ARG A CA 1
ATOM 652 C C . ARG A 1 90 ? -11.802 0.478 16.963 1.00 94.81 90 ARG A C 1
ATOM 654 O O . ARG A 1 90 ? -12.658 -0.033 17.673 1.00 94.81 90 ARG A O 1
ATOM 661 N N . LYS A 1 91 ? -10.829 1.253 17.460 1.00 96.25 91 LYS A N 1
ATOM 662 C CA . LYS A 1 91 ? -10.670 1.498 18.904 1.00 96.25 91 LYS A CA 1
ATOM 663 C C . LYS A 1 91 ? -11.912 2.143 19.524 1.00 96.25 91 LYS A C 1
ATOM 665 O O . LYS A 1 91 ? -12.334 1.724 20.600 1.00 96.25 91 LYS A O 1
ATOM 670 N N . LYS A 1 92 ? -12.506 3.142 18.860 1.00 96.06 92 LYS A N 1
ATOM 671 C CA . LYS A 1 92 ? -13.750 3.787 19.316 1.00 96.06 92 LYS A CA 1
ATOM 672 C C . LYS A 1 92 ? -14.890 2.771 19.398 1.00 96.06 92 LYS A C 1
ATOM 674 O O . LYS A 1 92 ? -15.604 2.721 20.398 1.00 96.06 92 LYS A O 1
ATOM 679 N N . CYS A 1 93 ? -15.009 1.914 18.391 1.00 96.31 93 CYS A N 1
ATOM 680 C CA . CYS A 1 93 ? -16.013 0.862 18.355 1.00 96.31 93 CYS A CA 1
ATOM 681 C C . CYS A 1 93 ? -15.823 -0.207 19.423 1.00 96.31 93 CYS A C 1
ATOM 683 O O . CYS A 1 93 ? -16.789 -0.568 20.095 1.00 96.31 93 CYS A O 1
ATOM 685 N N . ASP A 1 94 ? -14.594 -0.662 19.646 1.00 96.00 94 ASP A N 1
ATOM 686 C CA . ASP A 1 94 ? -14.284 -1.627 20.699 1.00 96.00 94 ASP A CA 1
ATOM 687 C C . ASP A 1 94 ? -14.633 -1.064 22.084 1.00 96.00 94 ASP A C 1
ATOM 689 O O . ASP A 1 94 ? -15.246 -1.750 22.907 1.00 96.00 94 ASP A O 1
ATOM 693 N N . GLN A 1 95 ? -14.334 0.219 22.322 1.00 96.69 95 GLN A N 1
ATOM 694 C CA . GLN A 1 95 ? -14.714 0.910 23.556 1.00 96.69 95 GLN A CA 1
ATOM 695 C C . GLN A 1 95 ? -16.235 0.999 23.730 1.00 96.69 95 GLN A C 1
ATOM 697 O O . GLN A 1 95 ? -16.743 0.732 24.819 1.00 96.69 95 GLN A O 1
ATOM 702 N N . LEU A 1 96 ? -16.977 1.372 22.683 1.00 96.56 96 LEU A N 1
ATOM 703 C CA . LEU A 1 96 ? -18.440 1.461 22.740 1.00 96.56 96 LEU A CA 1
ATOM 704 C C . LEU A 1 96 ? -19.085 0.087 22.939 1.00 96.56 96 LEU A C 1
ATOM 706 O O . LEU A 1 96 ? -19.996 -0.048 23.755 1.00 96.56 96 LEU A O 1
ATOM 710 N N . LYS A 1 97 ? -18.564 -0.948 22.276 1.00 95.94 97 LYS A N 1
ATOM 711 C CA . LYS A 1 97 ? -19.003 -2.336 22.450 1.00 95.94 97 LYS A CA 1
ATOM 712 C C . LYS A 1 97 ? -18.802 -2.815 23.886 1.00 95.94 97 LYS A C 1
ATOM 714 O O . LYS A 1 97 ? -19.692 -3.454 24.447 1.00 95.94 97 LYS A O 1
ATOM 719 N N . LEU A 1 98 ? -17.665 -2.480 24.497 1.00 96.94 98 LEU A N 1
ATOM 720 C CA . LEU A 1 98 ? -17.393 -2.803 25.896 1.00 96.94 98 LEU A CA 1
ATOM 721 C C . LEU A 1 98 ? -18.339 -2.057 26.847 1.00 96.94 98 LEU A C 1
ATOM 723 O O . LEU A 1 98 ? -18.937 -2.683 27.718 1.00 96.94 98 LEU A O 1
ATOM 727 N N . LYS A 1 99 ? -18.536 -0.748 26.637 1.00 96.44 99 LYS A N 1
ATOM 728 C CA . LYS A 1 99 ? -19.481 0.066 27.420 1.00 96.44 99 LYS A CA 1
ATOM 729 C C . LYS A 1 99 ? -20.905 -0.474 27.340 1.00 96.44 99 LYS A C 1
ATOM 731 O O . LYS A 1 99 ? -21.566 -0.571 28.369 1.00 96.44 99 LYS A O 1
ATOM 736 N N . LYS A 1 100 ? -21.359 -0.856 26.142 1.00 96.69 100 LYS A N 1
ATOM 737 C CA . LYS A 1 100 ? -22.658 -1.505 25.950 1.00 96.69 100 LYS A CA 1
ATOM 738 C C . LYS A 1 100 ? -22.739 -2.791 26.765 1.00 96.69 100 LYS A C 1
ATOM 740 O O . LYS A 1 100 ? -23.666 -2.944 27.545 1.00 96.69 100 LYS A O 1
ATOM 745 N N . ARG A 1 101 ? -21.746 -3.677 26.638 1.00 97.44 101 ARG A N 1
ATOM 746 C CA . ARG A 1 101 ? -21.726 -4.949 27.370 1.00 97.44 101 ARG A CA 1
ATOM 747 C C . ARG A 1 101 ? -21.812 -4.738 28.882 1.00 97.44 101 ARG A C 1
ATOM 749 O O . ARG A 1 101 ? -22.586 -5.419 29.537 1.00 97.44 101 ARG A O 1
ATOM 756 N N . TRP A 1 102 ? -21.061 -3.788 29.432 1.00 97.75 102 TRP A N 1
ATOM 757 C CA . TRP A 1 102 ? -21.146 -3.467 30.858 1.00 97.75 102 TRP A CA 1
ATOM 758 C C . TRP A 1 102 ? -22.505 -2.896 31.253 1.00 97.75 102 TRP A C 1
ATOM 760 O O . TRP A 1 102 ? -23.068 -3.332 32.247 1.00 97.75 102 TRP A O 1
ATOM 770 N N . ALA A 1 103 ? -23.069 -1.986 30.458 1.00 97.50 103 ALA A N 1
ATOM 771 C CA . ALA A 1 103 ? -24.398 -1.447 30.726 1.00 97.50 103 ALA A CA 1
ATOM 772 C C . ALA A 1 103 ? -25.488 -2.536 30.661 1.00 97.50 103 ALA A C 1
ATOM 774 O O . ALA A 1 103 ? -26.390 -2.550 31.498 1.00 97.50 103 ALA A O 1
ATOM 775 N N . ASP A 1 104 ? -25.380 -3.476 29.719 1.00 97.44 104 ASP A N 1
ATOM 776 C CA . ASP A 1 104 ? -26.253 -4.648 29.626 1.00 97.44 104 ASP A CA 1
ATOM 777 C C . ASP A 1 104 ? -26.092 -5.548 30.863 1.00 97.44 104 ASP A C 1
ATOM 779 O O . ASP A 1 104 ? -27.077 -6.058 31.396 1.00 97.44 104 ASP A O 1
ATOM 783 N N . ASP A 1 105 ? -24.861 -5.775 31.328 1.00 97.44 105 ASP A N 1
ATOM 784 C CA . ASP A 1 105 ? -24.570 -6.578 32.522 1.00 97.44 105 ASP A CA 1
ATOM 785 C C . ASP A 1 105 ? -25.134 -5.921 33.791 1.00 97.44 105 ASP A C 1
ATOM 787 O O . ASP A 1 105 ? -25.766 -6.600 34.603 1.00 97.44 105 ASP A O 1
ATOM 791 N N . ASP A 1 106 ? -24.977 -4.605 33.928 1.00 96.31 106 ASP A N 1
ATOM 792 C CA . ASP A 1 106 ? -25.540 -3.813 35.021 1.00 96.31 106 ASP A CA 1
ATOM 793 C C . ASP A 1 106 ? -27.068 -3.856 35.005 1.00 96.31 106 ASP A C 1
ATOM 795 O O . ASP A 1 106 ? -27.692 -4.061 36.044 1.00 96.31 106 ASP A O 1
ATOM 799 N N . ALA A 1 107 ? -27.690 -3.735 33.828 1.00 96.81 107 ALA A N 1
ATOM 800 C CA . ALA A 1 107 ? -29.138 -3.848 33.681 1.00 96.81 107 ALA A CA 1
ATOM 801 C C . ALA A 1 107 ? -29.661 -5.234 34.081 1.00 96.81 107 ALA A C 1
ATOM 803 O O . ALA A 1 107 ? -30.735 -5.326 34.675 1.00 96.81 107 ALA A O 1
ATOM 804 N N . AR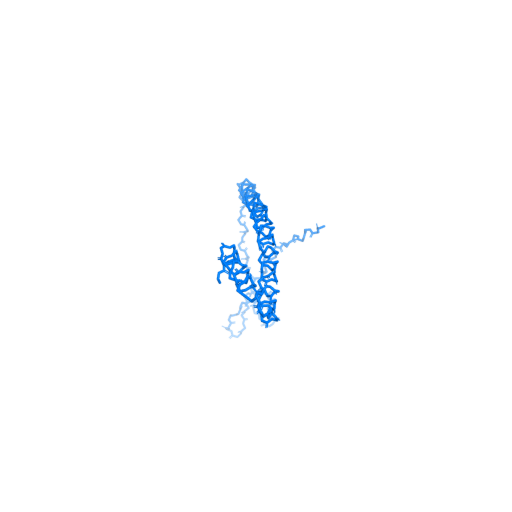G A 1 108 ? -28.902 -6.306 33.806 1.00 95.75 108 ARG A N 1
ATOM 805 C CA . ARG A 1 108 ? -29.258 -7.669 34.239 1.00 95.75 108 ARG A CA 1
ATOM 806 C C . ARG A 1 108 ? -29.107 -7.875 35.745 1.00 95.75 108 ARG A C 1
ATOM 808 O O . ARG A 1 108 ? -29.830 -8.690 36.308 1.00 95.75 108 ARG A O 1
ATOM 815 N N . ARG A 1 109 ? -28.172 -7.173 36.391 1.00 95.62 109 ARG A N 1
ATOM 816 C CA . ARG A 1 109 ? -27.921 -7.273 37.841 1.00 95.62 109 ARG A CA 1
ATOM 817 C C . ARG A 1 109 ? -28.765 -6.306 38.676 1.00 95.62 109 ARG A C 1
ATOM 819 O O . ARG A 1 109 ? -28.917 -6.526 39.874 1.00 95.62 109 ARG A O 1
ATOM 826 N N . ALA A 1 110 ? -29.282 -5.236 38.077 1.00 95.31 110 ALA A N 1
ATOM 827 C CA . ALA A 1 110 ? -30.042 -4.208 38.776 1.00 95.31 110 ALA A CA 1
ATOM 828 C C . ALA A 1 110 ? -31.384 -4.741 39.297 1.00 95.31 110 ALA A C 1
ATOM 830 O O . ALA A 1 110 ? -32.178 -5.321 38.555 1.00 95.31 110 ALA A O 1
ATOM 831 N N . THR A 1 111 ? -31.667 -4.468 40.567 1.00 94.75 111 THR A N 1
ATOM 832 C CA . THR A 1 111 ? -32.908 -4.854 41.246 1.00 94.75 111 THR A CA 1
ATOM 833 C C . THR A 1 111 ? -33.614 -3.632 41.835 1.00 94.75 111 THR A C 1
ATOM 835 O O . THR A 1 111 ? -33.008 -2.579 42.054 1.00 94.75 111 THR A O 1
ATOM 838 N N . GLY A 1 112 ? -34.919 -3.766 42.080 1.00 93.75 112 GLY A N 1
ATOM 839 C CA . GLY A 1 112 ? -35.738 -2.715 42.681 1.00 93.75 112 GLY A CA 1
ATOM 840 C C . GLY A 1 112 ? -35.860 -1.468 41.801 1.00 93.75 112 GLY A C 1
ATOM 841 O O . GLY A 1 112 ? -35.985 -1.546 40.581 1.00 93.75 112 GLY A O 1
ATOM 842 N N . SER A 1 113 ? -35.821 -0.292 42.423 1.00 89.44 113 SER A N 1
ATOM 843 C CA . SER A 1 113 ? -36.008 0.994 41.736 1.00 89.44 113 SER A CA 1
ATOM 844 C C . SER A 1 113 ? -34.900 1.338 40.727 1.00 89.44 113 SER A C 1
ATOM 846 O O . SER A 1 113 ? -35.100 2.199 39.873 1.00 89.44 113 SER A O 1
ATOM 848 N N . ALA A 1 114 ? -33.744 0.664 40.776 1.00 91.81 114 ALA A N 1
ATOM 849 C CA . ALA A 1 114 ? -32.619 0.918 39.875 1.00 91.81 114 ALA A CA 1
ATOM 850 C C . ALA A 1 114 ? -32.759 0.252 38.490 1.00 91.81 114 ALA A C 1
ATOM 852 O O . ALA A 1 114 ? -32.025 0.616 37.566 1.00 91.81 114 ALA A O 1
ATOM 853 N N . THR A 1 115 ? -33.681 -0.705 38.326 1.00 94.81 115 THR A N 1
ATOM 854 C CA . THR A 1 115 ? -33.789 -1.537 37.116 1.00 94.81 115 THR A CA 1
ATOM 855 C C . THR A 1 115 ? -34.109 -0.722 35.860 1.00 94.81 115 THR A C 1
ATOM 857 O O . THR A 1 115 ? -33.410 -0.854 34.855 1.00 94.81 115 THR A O 1
ATOM 860 N N . GLU A 1 116 ? -35.099 0.172 35.906 1.00 94.88 116 GLU A N 1
ATOM 861 C CA . GLU A 1 116 ? -35.492 0.977 34.735 1.00 94.88 116 GLU A CA 1
ATOM 862 C C . GLU A 1 116 ? -34.384 1.946 34.299 1.00 94.88 116 GLU A C 1
ATOM 864 O O . GLU A 1 116 ? -34.051 2.049 33.116 1.00 94.88 116 GLU A O 1
ATOM 869 N N . ALA A 1 117 ? -33.714 2.588 35.260 1.00 95.25 117 ALA A N 1
ATOM 870 C CA . ALA A 1 117 ? -32.582 3.464 34.973 1.00 95.25 117 ALA A CA 1
ATOM 871 C C . ALA A 1 117 ? -31.379 2.704 34.384 1.00 95.25 117 ALA A C 1
ATOM 873 O O . ALA A 1 117 ? -30.615 3.269 33.597 1.00 95.25 117 ALA A O 1
ATOM 874 N N . ALA A 1 118 ? -31.169 1.442 34.771 1.00 95.56 118 ALA A N 1
ATOM 875 C CA . ALA A 1 118 ? -30.113 0.600 34.214 1.00 95.56 118 ALA A CA 1
ATOM 876 C C . ALA A 1 118 ? -30.451 0.131 32.786 1.00 95.56 118 ALA A C 1
ATOM 878 O O . ALA A 1 118 ? -29.603 0.231 31.899 1.00 95.56 118 ALA A O 1
ATOM 879 N N . ARG A 1 119 ? -31.705 -0.262 32.521 1.00 95.62 119 ARG A N 1
ATOM 880 C CA . ARG A 1 119 ? -32.193 -0.609 31.170 1.00 95.62 119 ARG A CA 1
ATOM 881 C C . ARG A 1 119 ? -32.070 0.554 30.190 1.00 95.62 119 ARG A C 1
ATOM 883 O O . ARG A 1 119 ? -31.575 0.374 29.081 1.00 95.62 119 ARG A O 1
ATOM 890 N N . LEU A 1 120 ? -32.452 1.760 30.608 1.00 96.50 120 LEU A N 1
ATOM 891 C CA . LEU A 1 120 ? -32.324 2.951 29.767 1.00 96.50 120 LEU A CA 1
ATOM 892 C C . LEU A 1 120 ? -30.856 3.266 29.434 1.00 96.50 120 LEU A C 1
ATOM 894 O O . LEU A 1 120 ? -30.544 3.665 28.312 1.00 96.50 120 LEU A O 1
ATOM 898 N N . ARG A 1 121 ? -29.936 3.065 30.388 1.00 96.12 121 ARG A N 1
ATOM 899 C CA . ARG A 1 121 ? -28.491 3.216 30.149 1.00 96.12 121 ARG A CA 1
ATOM 900 C C . ARG A 1 121 ? -27.969 2.194 29.139 1.00 96.12 121 ARG A C 1
ATOM 902 O O . ARG A 1 121 ? -27.239 2.583 28.231 1.00 96.12 121 ARG A O 1
ATOM 909 N N . ALA A 1 122 ? -28.378 0.933 29.265 1.00 96.75 122 ALA A N 1
ATOM 910 C CA . ALA A 1 122 ? -28.055 -0.125 28.309 1.00 96.75 122 ALA A CA 1
ATOM 911 C C . ALA A 1 122 ? -28.546 0.214 26.891 1.00 96.75 122 ALA A C 1
ATOM 913 O O . ALA A 1 122 ? -27.774 0.158 25.932 1.00 96.75 122 ALA A O 1
ATOM 914 N N . HIS A 1 123 ? -29.791 0.687 26.772 1.00 96.38 123 HIS A N 1
ATOM 915 C CA . HIS A 1 123 ? -30.365 1.119 25.498 1.00 96.38 123 HIS A CA 1
ATOM 916 C C . HIS A 1 123 ? -29.546 2.239 24.844 1.00 96.38 123 HIS A C 1
ATOM 918 O O . HIS A 1 123 ? -29.093 2.096 23.710 1.00 96.38 123 HIS A O 1
ATOM 924 N N . ARG A 1 124 ? -29.274 3.322 25.585 1.00 97.00 124 ARG A N 1
ATOM 925 C CA . ARG A 1 124 ? -28.492 4.467 25.085 1.00 97.00 124 ARG A CA 1
ATOM 926 C C . ARG A 1 124 ? -27.068 4.078 24.689 1.00 97.00 124 ARG A C 1
ATOM 928 O O . ARG A 1 124 ? -26.541 4.595 23.708 1.00 97.00 124 ARG A O 1
ATOM 935 N N . ALA A 1 125 ? -26.437 3.164 25.429 1.00 96.31 125 ALA A N 1
ATOM 936 C CA . ALA A 1 125 ? -25.122 2.640 25.064 1.00 96.31 125 ALA A CA 1
ATOM 937 C C . ALA A 1 125 ? -25.174 1.845 23.746 1.00 96.31 125 ALA A C 1
ATOM 939 O O . ALA A 1 125 ? -24.257 1.946 22.929 1.00 96.31 125 ALA A O 1
ATOM 940 N N . GLY A 1 126 ? -26.260 1.100 23.516 1.00 95.38 126 GLY A N 1
ATOM 941 C CA . GLY A 1 126 ? -26.535 0.424 22.251 1.00 95.38 126 GLY A CA 1
ATOM 942 C C . GLY A 1 126 ? -26.736 1.389 21.080 1.00 95.38 126 GLY A C 1
ATOM 943 O O . GLY A 1 126 ? -26.131 1.187 20.029 1.00 95.38 126 GLY A O 1
ATOM 944 N N . GLU A 1 127 ? -27.519 2.452 21.265 1.00 95.50 127 GLU A N 1
ATOM 945 C CA . GLU A 1 127 ? -27.731 3.493 20.248 1.00 95.50 127 GLU A CA 1
ATOM 946 C C . GLU A 1 127 ? -26.424 4.210 19.890 1.00 95.50 127 GLU A C 1
ATOM 948 O O . GLU A 1 127 ? -26.086 4.333 18.715 1.00 95.50 127 GLU A O 1
ATOM 953 N N . ALA A 1 128 ? -25.640 4.608 20.897 1.00 94.31 128 ALA A N 1
ATOM 954 C CA . ALA A 1 128 ? -24.345 5.250 20.684 1.00 94.31 128 ALA A CA 1
ATOM 955 C C . ALA A 1 128 ? -23.367 4.348 19.912 1.00 94.31 128 ALA A C 1
ATOM 957 O O . ALA A 1 128 ? -22.647 4.821 19.036 1.00 94.31 128 ALA A O 1
ATOM 958 N N . MET A 1 129 ? -23.356 3.041 20.203 1.00 95.62 129 MET A N 1
ATOM 959 C CA . MET A 1 129 ? -22.566 2.071 19.442 1.00 95.62 129 MET A CA 1
ATOM 960 C C . MET A 1 129 ? -23.053 1.958 17.989 1.00 95.62 129 MET A C 1
ATOM 962 O O . MET A 1 129 ? -22.229 1.923 17.080 1.00 95.62 129 MET A O 1
ATOM 966 N N . ALA A 1 130 ? -24.367 1.903 17.764 1.00 93.88 130 ALA A N 1
ATOM 967 C CA . ALA A 1 130 ? -24.950 1.719 16.434 1.00 93.88 130 ALA A CA 1
ATOM 968 C C . ALA A 1 130 ? -24.756 2.925 15.498 1.00 93.88 130 ALA A C 1
ATOM 970 O O . ALA A 1 130 ? -24.746 2.744 14.284 1.00 93.88 130 ALA A O 1
ATOM 971 N N . LEU A 1 131 ? -24.607 4.136 16.044 1.00 92.75 131 LEU A N 1
ATOM 972 C CA . LEU A 1 131 ? -24.329 5.347 15.261 1.00 92.75 131 LEU A CA 1
ATOM 973 C C . LEU A 1 131 ? -22.896 5.390 14.726 1.00 92.75 131 LEU A C 1
ATOM 975 O O . LEU A 1 131 ? -22.649 5.880 13.629 1.00 92.75 131 LEU A O 1
ATOM 979 N N . GLU A 1 132 ? -21.949 4.913 15.525 1.00 89.00 132 GLU A N 1
ATOM 980 C CA . GLU A 1 132 ? -20.520 5.060 15.251 1.00 89.00 132 GLU A CA 1
ATOM 981 C C . GLU A 1 132 ? -19.951 3.845 14.519 1.00 89.00 132 GLU A C 1
ATOM 983 O O . GLU A 1 132 ? -19.028 3.965 13.716 1.00 89.00 132 GLU A O 1
ATOM 988 N N . CYS A 1 133 ? -20.481 2.656 14.789 1.00 91.94 133 CYS A N 1
ATOM 989 C CA . CYS A 1 133 ? -19.908 1.422 14.279 1.00 91.94 133 CYS A CA 1
ATOM 990 C C . CYS A 1 133 ? -20.673 0.913 13.061 1.00 91.94 133 CYS A C 1
ATOM 992 O O . CYS A 1 133 ? -21.893 0.758 13.143 1.00 91.94 133 CYS A O 1
ATOM 994 N N . PRO A 1 134 ? -19.979 0.608 11.947 1.00 79.50 134 PRO A N 1
ATOM 995 C CA . PRO A 1 134 ? -20.613 -0.066 10.823 1.00 79.50 134 PRO A CA 1
ATOM 996 C C . PRO A 1 134 ? -21.179 -1.417 11.286 1.00 79.50 134 PRO A C 1
ATOM 998 O O . PRO A 1 134 ? -20.609 -2.058 12.175 1.00 79.50 134 PRO A O 1
ATOM 1001 N N . ARG A 1 135 ? -22.327 -1.797 10.716 1.00 64.94 135 ARG A N 1
ATOM 1002 C CA . ARG A 1 135 ? -22.988 -3.080 10.994 1.00 64.94 135 ARG A CA 1
ATOM 1003 C C . ARG A 1 135 ? -22.183 -4.259 10.467 1.00 64.94 135 ARG A C 1
ATOM 1005 O O . ARG A 1 135 ? -21.606 -4.120 9.368 1.00 64.94 135 ARG A O 1
#

InterPro domains:
  IPR025392 Domain of unknown function DUF4124 [PF13511] (4-50)

Foldseek 3Di:
DDDPPPPPPPQFWKWWADPNDTDIDSDDDDPRTDIDTDDDPDDDDDDPCPVVVVVVVVVVVVVVVVVVVVVVVVVVVVVVVVVVVVVVLVVVLVVLVVQLVVLVVCLVVDDDPCNVVSVVSSVVSVVVNPVRDDD

Sequence (135 aa):
MNILIVAALAGAVYKCAVDGKISYSDVPCAASATASTLEAPAAPPPDPAAGATLRRQQKQADMLEKARLKRDEREERDAARAAKDAAVQRKKCDQLKLKKRWADDDARRATGSATEAARLRAHRAGEAMALECPR

Organism: NCBI:txid2692175

Radius of gyration: 40.29 Å; chains: 1; bounding box: 72×51×94 Å